Protein AF-A0A1K1Q349-F1 (afdb_monomer)

Sequence (105 aa):
MSNSIKDSAQAFAVNQVLKYVDSNPQEAFPKLLDWADKFDKDNLYLTQRQQIRKVMEQPDSNWMRLINSLWTDIDSEVRKVFFRNFIVNASLLGSRKQVAIISFF

Secondary structure (DSSP, 8-state):
-HHHHHHHHHHHHHHHHHHHTTS-HHHHHHHHHHHHHHH-TT-TTHHHHHHHHHHHT-TTSHHHHHHHHHHHTS-HHHHHHHIIIIIIIIIIIIHHHHHHHHTT-

Solvent-accessible surface area (backbone atoms only — not comparable to full-atom values): 5967 Å² total; per-residue (Å²): 115,71,62,60,56,53,51,50,54,50,52,51,52,52,57,57,54,52,56,35,71,76,42,62,58,87,62,20,52,61,53,52,48,60,47,46,58,71,64,43,77,82,50,85,51,48,69,59,55,52,53,52,53,57,39,66,76,35,69,88,36,72,64,32,48,55,59,47,39,53,67,74,74,40,57,68,69,59,45,44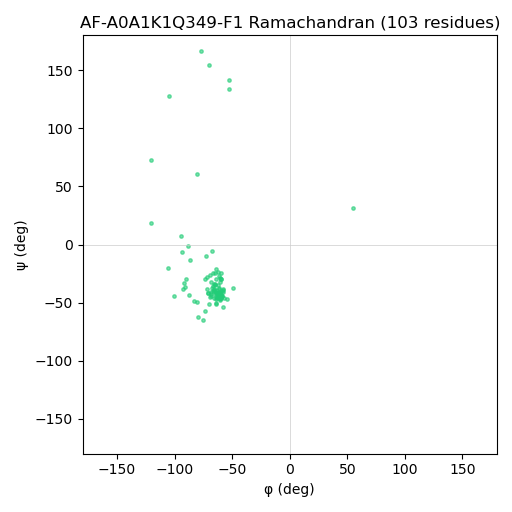,54,48,46,49,49,55,53,44,46,44,48,63,49,39,47,54,53,49,53,56,58,57,74,76,111

pLDDT: mean 85.27, std 9.08, range [45.69, 95.94]

Structure (mmCIF, N/CA/C/O backbone):
data_AF-A0A1K1Q349-F1
#
_entry.id   AF-A0A1K1Q349-F1
#
loop_
_atom_site.group_PDB
_atom_site.id
_atom_site.type_symbol
_atom_site.label_atom_id
_atom_site.label_alt_id
_atom_site.label_comp_id
_atom_site.label_asym_id
_atom_site.label_entity_id
_atom_site.label_seq_id
_atom_site.pdbx_PDB_ins_code
_atom_site.Cartn_x
_atom_site.Cartn_y
_atom_site.Cartn_z
_atom_site.occupancy
_atom_site.B_iso_or_equiv
_atom_site.auth_seq_id
_atom_site.auth_comp_id
_atom_site.auth_asym_id
_atom_site.auth_atom_id
_atom_site.pdbx_PDB_model_num
ATOM 1 N N . MET A 1 1 ? -17.693 5.280 24.082 1.00 45.69 1 MET A N 1
ATOM 2 C CA . MET A 1 1 ? -18.513 5.617 22.893 1.00 45.69 1 MET A CA 1
ATOM 3 C C . MET A 1 1 ? -17.693 6.217 21.744 1.00 45.69 1 MET A C 1
ATOM 5 O O . MET A 1 1 ? -17.912 5.802 20.616 1.00 45.69 1 MET A O 1
ATOM 9 N N . SER A 1 2 ? -16.712 7.099 21.990 1.00 55.56 2 SER A N 1
ATOM 10 C CA . SER A 1 2 ? -15.833 7.669 20.942 1.00 55.56 2 SER A CA 1
ATOM 11 C C . SER A 1 2 ? -15.053 6.627 20.122 1.00 55.56 2 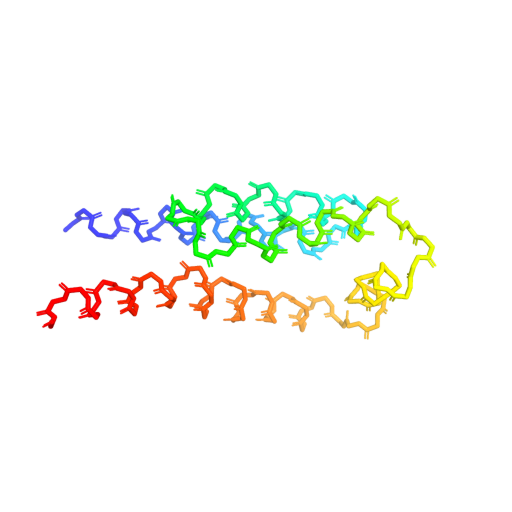SER A C 1
ATOM 13 O O . SER A 1 2 ? -14.949 6.760 18.904 1.00 55.56 2 SER A O 1
ATOM 15 N N . ASN A 1 3 ? -14.557 5.566 20.770 1.00 63.50 3 ASN A N 1
ATOM 16 C CA . ASN A 1 3 ? -13.802 4.505 20.094 1.00 63.50 3 ASN A CA 1
ATOM 17 C C . ASN A 1 3 ? -14.654 3.745 19.070 1.00 63.50 3 ASN A C 1
ATOM 19 O O . ASN A 1 3 ? -14.212 3.571 17.949 1.00 63.50 3 ASN A O 1
ATOM 23 N N . SER A 1 4 ? -15.911 3.419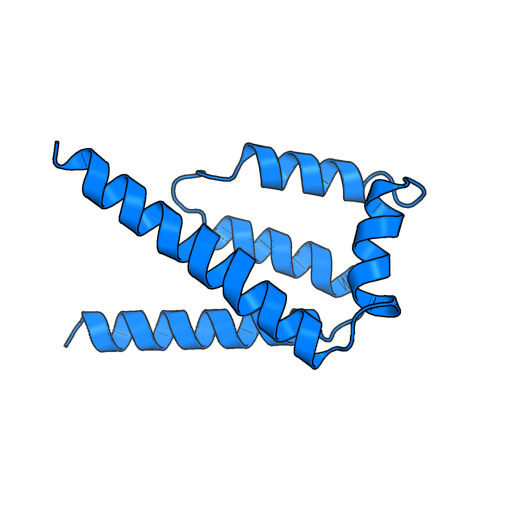 19.388 1.00 72.06 4 SER A N 1
ATOM 24 C CA . SER A 1 4 ? -16.810 2.700 18.470 1.00 72.06 4 SER A CA 1
ATOM 25 C C . SER A 1 4 ? -17.062 3.469 17.164 1.00 72.06 4 SER A C 1
ATOM 27 O O . SER A 1 4 ? -17.016 2.877 16.088 1.00 72.06 4 SER A O 1
ATOM 29 N N . ILE A 1 5 ? -17.250 4.792 17.226 1.00 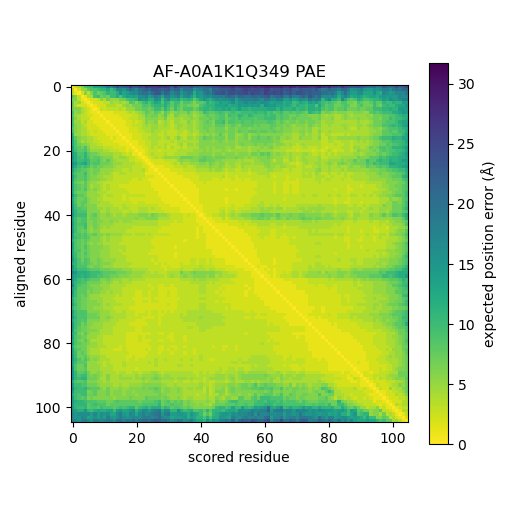69.00 5 ILE A N 1
ATOM 30 C CA . ILE A 1 5 ? -17.433 5.631 16.027 1.00 69.00 5 ILE A CA 1
ATOM 31 C C . ILE A 1 5 ? -16.133 5.709 15.211 1.00 69.00 5 ILE A C 1
ATOM 33 O O . ILE A 1 5 ? -16.165 5.580 13.987 1.00 69.00 5 ILE A O 1
ATOM 37 N N . LYS A 1 6 ? -14.980 5.866 15.877 1.00 69.44 6 LYS A N 1
ATOM 38 C CA . LYS A 1 6 ? -13.658 5.868 15.228 1.00 69.44 6 LYS A CA 1
ATOM 39 C C . LYS A 1 6 ? -13.343 4.519 14.569 1.00 69.44 6 LYS A C 1
ATOM 41 O O . LYS A 1 6 ? -12.880 4.497 13.431 1.00 69.44 6 LYS A O 1
ATOM 46 N N . ASP A 1 7 ? -13.663 3.418 15.239 1.00 74.25 7 ASP A N 1
ATOM 47 C CA . ASP A 1 7 ? -13.491 2.051 14.742 1.00 74.25 7 ASP A CA 1
ATOM 48 C C . ASP A 1 7 ? -14.414 1.780 13.548 1.00 74.25 7 ASP A C 1
ATOM 50 O O . ASP A 1 7 ? -13.980 1.212 12.547 1.00 74.25 7 ASP A O 1
ATOM 54 N N . SER A 1 8 ? -15.656 2.269 13.599 1.00 77.81 8 SER A N 1
ATOM 55 C CA . SER A 1 8 ? -16.619 2.172 12.493 1.00 77.81 8 SER A CA 1
ATOM 56 C C . SER A 1 8 ? -16.148 2.946 11.259 1.00 77.81 8 SER A C 1
ATOM 58 O O . SER A 1 8 ? -16.179 2.423 10.145 1.00 77.81 8 SER A O 1
ATOM 60 N N . ALA A 1 9 ? -15.651 4.173 11.447 1.00 77.00 9 ALA A N 1
ATOM 61 C CA . ALA A 1 9 ? -15.093 4.989 10.369 1.00 77.00 9 ALA A CA 1
ATOM 62 C C . ALA A 1 9 ? -13.837 4.348 9.755 1.00 77.00 9 ALA A C 1
ATOM 64 O O . ALA A 1 9 ? -13.656 4.357 8.536 1.00 77.00 9 ALA A O 1
ATOM 65 N N . GLN A 1 10 ? -12.987 3.742 10.584 1.00 75.12 10 GLN A N 1
ATOM 66 C CA . GLN A 1 10 ? -11.797 3.031 10.130 1.00 75.12 10 GLN A CA 1
ATOM 67 C C . GLN A 1 10 ? -12.158 1.756 9.358 1.00 75.12 10 GLN A C 1
ATOM 69 O O . GLN A 1 10 ? -11.618 1.527 8.278 1.00 75.12 10 GLN A O 1
ATOM 74 N N . ALA A 1 11 ? -13.107 0.960 9.856 1.00 79.38 11 ALA A N 1
ATOM 75 C CA . ALA A 1 11 ? -13.614 -0.225 9.167 1.00 79.38 11 ALA A CA 1
ATOM 76 C C . ALA A 1 11 ? -14.253 0.136 7.817 1.00 79.38 11 ALA A C 1
ATOM 78 O O . ALA A 1 11 ? -14.005 -0.532 6.812 1.00 79.38 11 ALA A O 1
ATOM 79 N N . PHE A 1 12 ? -15.016 1.230 7.766 1.00 82.69 12 PHE A N 1
ATOM 80 C CA . PHE A 1 12 ? -15.571 1.757 6.522 1.00 82.69 12 PHE A CA 1
ATOM 81 C C . PHE A 1 12 ? -14.472 2.152 5.527 1.00 82.69 12 PHE A C 1
ATOM 83 O O . PHE A 1 12 ? -14.527 1.746 4.366 1.00 82.69 12 PHE A O 1
ATOM 90 N N . ALA A 1 13 ? -13.448 2.884 5.976 1.00 79.44 13 ALA A N 1
ATOM 91 C CA . ALA A 1 13 ? -12.327 3.282 5.129 1.00 79.44 13 ALA A CA 1
ATOM 92 C C . ALA A 1 13 ? -11.565 2.068 4.574 1.00 79.44 13 ALA A C 1
ATOM 94 O O . ALA A 1 13 ? -11.290 2.018 3.378 1.00 79.44 13 ALA A O 1
ATOM 95 N N . VAL A 1 14 ? -11.298 1.059 5.406 1.00 80.75 14 VAL A N 1
ATOM 96 C CA . VAL A 1 14 ? -10.677 -0.208 4.982 1.00 80.75 14 VAL A CA 1
ATOM 97 C C . VAL A 1 14 ? -11.528 -0.919 3.931 1.00 80.75 14 VAL A C 1
ATOM 99 O O . VAL A 1 14 ? -11.009 -1.363 2.910 1.00 80.75 14 VAL A O 1
ATOM 102 N N . ASN A 1 15 ? -12.842 -0.998 4.138 1.00 83.25 15 ASN A N 1
ATOM 103 C CA . ASN A 1 15 ? -13.737 -1.636 3.176 1.00 83.25 15 ASN A CA 1
ATOM 104 C C . ASN A 1 15 ? -13.786 -0.888 1.836 1.00 83.25 15 ASN A C 1
ATOM 106 O O . ASN A 1 15 ? -13.897 -1.536 0.800 1.00 83.25 15 ASN A O 1
ATOM 110 N N . GLN A 1 16 ? -13.671 0.444 1.820 1.00 83.12 16 GLN A N 1
ATOM 111 C CA . GLN A 1 16 ? -13.576 1.194 0.560 1.00 83.12 16 GLN A CA 1
ATOM 112 C C . GLN A 1 16 ? -12.273 0.908 -0.187 1.00 83.12 16 GLN A C 1
ATOM 114 O O . GLN A 1 16 ? -12.274 0.791 -1.406 1.00 83.12 16 GLN A O 1
ATOM 119 N N . VAL A 1 17 ? -11.169 0.740 0.534 1.00 80.88 17 VAL A N 1
ATOM 120 C CA . VAL A 1 17 ? -9.846 0.475 -0.055 1.00 80.88 17 VAL A CA 1
ATOM 121 C C . VAL A 1 17 ? -9.792 -0.894 -0.698 1.00 80.88 17 VAL A C 1
ATOM 123 O O . VAL A 1 17 ? -9.273 -1.043 -1.800 1.00 80.88 17 VAL A O 1
ATOM 126 N N . LEU A 1 18 ? -10.395 -1.883 -0.042 1.00 82.62 18 LEU A N 1
ATOM 127 C CA . LEU A 1 18 ? -10.486 -3.236 -0.574 1.00 82.62 18 LEU A CA 1
ATOM 128 C C . LEU A 1 18 ? -11.315 -3.317 -1.862 1.00 82.62 18 LEU A C 1
ATOM 130 O O . LEU A 1 18 ? -11.099 -4.241 -2.634 1.00 82.62 18 LEU A O 1
ATOM 134 N N . LYS A 1 19 ? -12.191 -2.345 -2.158 1.00 84.19 19 LYS A N 1
ATOM 135 C CA . LYS A 1 19 ? -12.863 -2.283 -3.469 1.00 84.19 19 LYS A CA 1
ATOM 136 C C . LYS A 1 19 ? -11.901 -1.938 -4.603 1.00 84.19 19 LYS A C 1
ATOM 138 O O . LYS A 1 19 ? -12.086 -2.414 -5.718 1.00 84.19 19 LYS A O 1
ATOM 143 N N . TYR A 1 20 ? -10.862 -1.144 -4.336 1.00 82.69 20 TYR A N 1
ATOM 144 C CA . TYR A 1 20 ? -9.851 -0.845 -5.353 1.00 82.69 20 TYR A CA 1
ATOM 145 C C . TYR A 1 20 ? -8.998 -2.070 -5.686 1.00 82.69 20 TYR A C 1
ATOM 147 O O . TYR A 1 20 ? -8.530 -2.178 -6.810 1.00 82.69 20 TYR A O 1
ATOM 155 N N . VAL A 1 21 ? -8.849 -3.024 -4.760 1.00 86.00 21 VAL A N 1
ATOM 156 C CA . VAL A 1 21 ? -8.090 -4.271 -4.980 1.00 86.00 21 VAL A CA 1
ATOM 157 C C . VAL A 1 21 ? -8.693 -5.145 -6.094 1.00 86.00 21 VAL A C 1
ATOM 159 O O . VAL A 1 21 ? -7.968 -5.913 -6.726 1.00 86.00 21 VAL A O 1
ATOM 162 N N . ASP A 1 22 ? -9.986 -4.998 -6.384 1.00 84.31 22 ASP A N 1
ATOM 163 C CA . ASP A 1 22 ? -10.657 -5.693 -7.494 1.00 84.31 22 ASP A CA 1
ATOM 164 C C . ASP A 1 22 ? -10.555 -4.964 -8.833 1.00 84.31 22 ASP A C 1
ATOM 166 O O . ASP A 1 22 ? -10.871 -5.531 -9.875 1.00 84.31 22 ASP A O 1
ATOM 170 N N . SER A 1 23 ? -10.138 -3.699 -8.820 1.00 84.25 23 SER A N 1
ATOM 171 C CA . SER A 1 23 ? -10.013 -2.897 -10.037 1.00 84.25 23 SER A CA 1
ATOM 172 C C . SER A 1 23 ? -8.754 -3.284 -10.819 1.00 84.25 23 SER A C 1
ATOM 174 O O . SER A 1 23 ? -7.869 -3.951 -10.285 1.00 8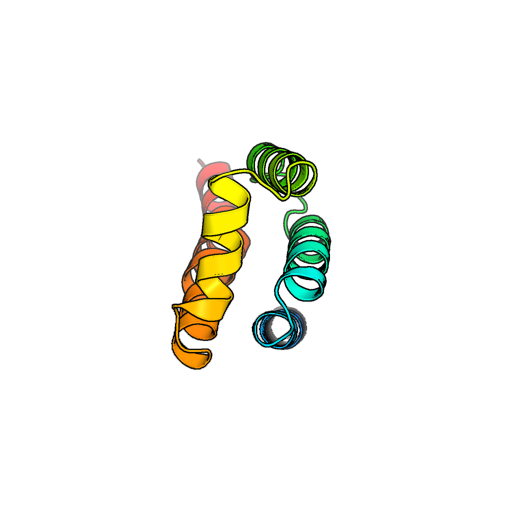4.25 23 SER A O 1
ATOM 176 N N . ASN A 1 24 ? -8.641 -2.837 -12.075 1.00 84.12 24 ASN A N 1
ATOM 177 C CA . ASN A 1 24 ? -7.424 -3.015 -12.877 1.00 84.12 24 ASN A CA 1
ATOM 178 C C . ASN A 1 24 ? -6.190 -2.497 -12.098 1.00 84.12 24 ASN A C 1
ATOM 180 O O . ASN A 1 24 ? -6.267 -1.387 -11.560 1.00 84.12 24 ASN A O 1
ATOM 184 N N . PRO A 1 25 ? -5.063 -3.241 -12.044 1.00 81.56 25 PRO A N 1
ATOM 185 C CA . PRO A 1 25 ? -3.848 -2.840 -11.328 1.00 81.56 25 PRO A CA 1
ATOM 186 C C . PRO A 1 25 ? -3.385 -1.410 -11.638 1.00 81.56 25 PRO A C 1
ATOM 188 O O . PRO A 1 25 ? -2.971 -0.700 -10.721 1.00 81.56 25 PRO A O 1
ATOM 191 N N . GLN A 1 26 ? -3.518 -0.948 -12.888 1.00 82.50 26 GLN A N 1
ATOM 192 C CA . GLN A 1 26 ? -3.117 0.410 -13.281 1.00 82.50 26 GLN A CA 1
ATOM 193 C C . GLN A 1 26 ? -3.926 1.508 -12.579 1.00 82.50 26 GLN A C 1
ATOM 195 O O . GLN A 1 26 ? -3.406 2.591 -12.327 1.00 82.50 26 GLN A O 1
ATOM 200 N N . GLU A 1 27 ? -5.181 1.233 -12.226 1.00 85.12 27 GLU A N 1
ATOM 201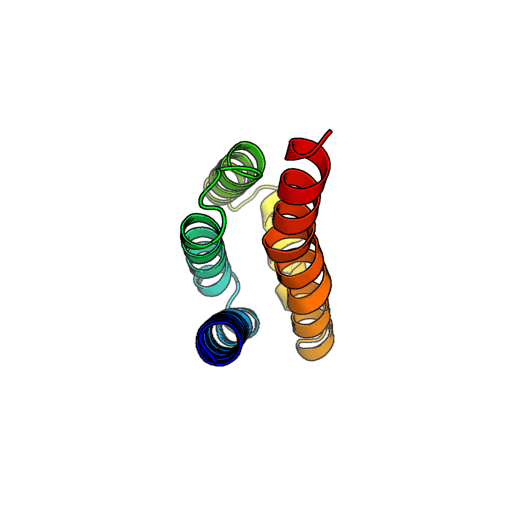 C CA . GLU A 1 27 ? -6.013 2.154 -11.452 1.00 85.12 27 GLU A CA 1
ATOM 202 C C . GLU A 1 27 ? -5.932 1.894 -9.950 1.00 85.12 27 GLU A C 1
ATOM 204 O O . GLU A 1 27 ? -5.969 2.827 -9.145 1.00 85.12 27 GLU A O 1
ATOM 209 N N . ALA A 1 28 ? -5.872 0.619 -9.570 1.00 87.12 28 ALA A N 1
ATOM 210 C CA . 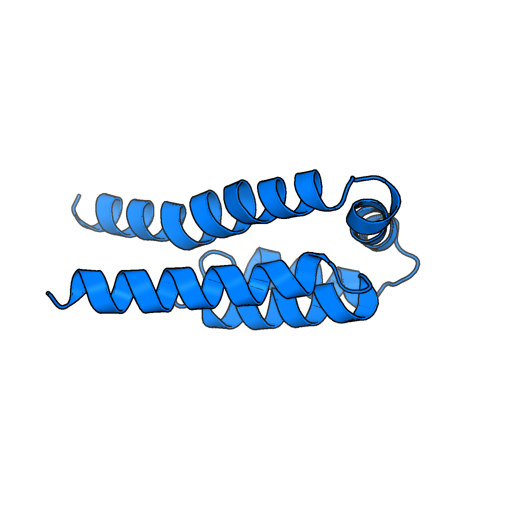ALA A 1 28 ? -5.885 0.184 -8.187 1.00 87.12 28 ALA A CA 1
ATOM 211 C C . ALA A 1 28 ? -4.640 0.681 -7.456 1.00 87.12 28 ALA A C 1
ATOM 213 O O . ALA A 1 28 ? -4.739 1.287 -6.392 1.00 87.12 28 ALA A O 1
ATOM 214 N N . PHE A 1 29 ? -3.465 0.459 -8.039 1.00 86.81 29 PHE A N 1
ATOM 215 C CA . PHE A 1 29 ? -2.196 0.664 -7.357 1.00 86.81 29 PHE A CA 1
ATOM 216 C C . PHE A 1 29 ? -1.915 2.135 -6.994 1.00 86.81 29 PHE A C 1
ATOM 218 O O . PHE A 1 29 ? -1.606 2.388 -5.825 1.00 86.81 29 PHE A O 1
ATOM 225 N N . PRO A 1 30 ? -2.121 3.129 -7.892 1.00 88.88 30 PRO A N 1
ATOM 226 C CA . PRO A 1 30 ? -2.033 4.541 -7.514 1.00 88.88 30 PRO A CA 1
ATOM 227 C C . PRO A 1 30 ? -2.985 4.909 -6.366 1.00 88.88 30 PRO A C 1
ATOM 229 O O . PRO A 1 30 ? -2.566 5.521 -5.385 1.00 88.88 30 PRO A O 1
ATOM 232 N N . LYS A 1 31 ? -4.252 4.472 -6.432 1.00 89.38 31 LYS A N 1
ATOM 233 C CA . LYS A 1 31 ? -5.267 4.778 -5.406 1.00 89.38 31 LYS A CA 1
ATOM 234 C C . LYS A 1 31 ? -4.933 4.143 -4.054 1.00 89.38 31 LYS A C 1
ATOM 236 O O . LYS A 1 31 ? -5.161 4.758 -3.012 1.00 89.38 31 LYS A O 1
ATOM 241 N N . LEU A 1 32 ? -4.394 2.923 -4.061 1.00 88.94 32 LEU A N 1
ATOM 242 C CA . LEU A 1 32 ? -3.951 2.220 -2.856 1.00 88.94 32 LEU A CA 1
ATOM 243 C C . LEU A 1 32 ? -2.765 2.935 -2.192 1.00 88.94 32 LEU A C 1
ATOM 245 O O . LEU A 1 32 ? -2.748 3.053 -0.967 1.00 88.94 32 LEU A O 1
ATOM 249 N N . LEU A 1 33 ? -1.816 3.463 -2.973 1.00 90.44 33 LEU A N 1
ATOM 250 C CA . LEU A 1 33 ? -0.696 4.253 -2.446 1.00 90.44 33 LEU A CA 1
ATOM 251 C C . LEU A 1 33 ? -1.140 5.606 -1.894 1.00 90.44 33 LEU A C 1
ATOM 253 O O . LEU A 1 33 ? -0.772 5.948 -0.775 1.00 90.44 33 LEU A O 1
ATOM 257 N N . ASP A 1 34 ? -1.992 6.336 -2.613 1.00 90.38 34 ASP A N 1
ATOM 258 C CA . ASP A 1 34 ? -2.549 7.606 -2.126 1.00 90.38 34 ASP A CA 1
ATOM 259 C C . ASP A 1 34 ? -3.358 7.412 -0.839 1.00 90.38 34 ASP A C 1
ATOM 261 O O . ASP A 1 34 ? -3.417 8.280 0.036 1.00 90.38 34 ASP A O 1
ATOM 265 N N . TRP A 1 35 ? -4.008 6.257 -0.702 1.00 89.38 35 TRP A N 1
ATOM 266 C CA . TRP A 1 35 ? -4.670 5.896 0.537 1.00 89.38 35 TRP A CA 1
ATOM 267 C C . TRP A 1 35 ? -3.679 5.569 1.659 1.00 89.38 35 TRP A C 1
ATOM 269 O O . TRP A 1 35 ? -3.881 6.019 2.791 1.00 89.38 35 TRP A O 1
ATOM 279 N N . ALA A 1 36 ? -2.605 4.836 1.359 1.00 87.69 36 ALA A N 1
ATOM 280 C CA . ALA A 1 36 ? -1.548 4.554 2.322 1.00 87.69 36 ALA A CA 1
ATOM 281 C C . ALA A 1 36 ? -0.929 5.855 2.862 1.00 87.69 36 ALA A C 1
ATOM 283 O O . ALA A 1 36 ? -0.714 5.957 4.068 1.00 87.69 36 ALA A O 1
ATOM 284 N N . ASP A 1 37 ? -0.760 6.880 2.018 1.00 88.62 37 ASP A N 1
ATOM 285 C CA . ASP A 1 37 ? -0.302 8.215 2.431 1.00 88.62 37 ASP A CA 1
ATOM 286 C C . ASP A 1 37 ? -1.218 8.855 3.484 1.00 88.62 37 ASP A C 1
ATOM 288 O O . ASP A 1 37 ? -0.750 9.450 4.453 1.00 88.62 37 ASP A O 1
ATOM 292 N N . LYS A 1 38 ? -2.539 8.711 3.333 1.00 85.75 38 LYS A N 1
ATOM 293 C CA . LYS A 1 38 ? -3.523 9.272 4.276 1.00 85.75 38 LYS A CA 1
ATOM 294 C C . LYS A 1 38 ? -3.555 8.524 5.610 1.00 85.75 38 LYS A C 1
ATOM 296 O O . LYS A 1 38 ? -3.950 9.097 6.630 1.00 85.75 38 LYS A O 1
ATOM 301 N N . PHE A 1 39 ? -3.207 7.239 5.599 1.00 81.81 39 PHE A N 1
ATOM 302 C CA . PHE A 1 39 ? -3.278 6.366 6.770 1.00 81.81 39 PHE A CA 1
ATOM 303 C C . PHE A 1 39 ? -1.989 6.341 7.589 1.00 81.81 39 PHE A C 1
ATOM 305 O O . PHE A 1 39 ? -2.064 6.300 8.822 1.00 81.81 39 PHE A O 1
ATOM 312 N N . ASP A 1 40 ? -0.838 6.402 6.927 1.00 84.94 40 ASP A N 1
ATOM 313 C CA . ASP A 1 40 ? 0.496 6.442 7.524 1.00 84.94 40 ASP A CA 1
ATOM 314 C C . ASP A 1 40 ? 0.859 7.860 8.004 1.00 84.94 40 ASP A C 1
ATOM 316 O O . ASP A 1 40 ? 1.801 8.487 7.526 1.00 84.94 40 ASP A O 1
ATOM 320 N N . LYS A 1 41 ? 0.066 8.391 8.944 1.00 81.88 41 LYS A N 1
ATOM 321 C CA . LYS A 1 41 ? 0.196 9.777 9.435 1.00 81.88 41 LYS A CA 1
ATOM 322 C C . LYS A 1 41 ? 1.550 10.081 10.078 1.00 81.88 41 LYS A C 1
ATOM 324 O O . LYS A 1 41 ? 1.993 11.223 10.027 1.00 81.88 41 LYS A O 1
ATOM 329 N N . ASP A 1 42 ? 2.186 9.063 10.646 1.00 86.25 42 ASP A N 1
ATOM 330 C CA . ASP A 1 42 ? 3.479 9.173 11.322 1.00 86.25 42 ASP A CA 1
ATOM 331 C C . ASP A 1 42 ? 4.648 8.832 10.379 1.00 86.25 42 ASP A C 1
ATOM 333 O O . ASP A 1 42 ? 5.793 8.750 10.815 1.00 86.25 42 ASP A O 1
ATOM 337 N N . ASN A 1 43 ? 4.371 8.643 9.079 1.00 89.81 43 ASN A N 1
ATOM 338 C CA . ASN A 1 43 ? 5.358 8.329 8.044 1.00 89.81 43 ASN A CA 1
ATOM 339 C C . ASN A 1 43 ? 6.224 7.090 8.349 1.00 89.81 43 ASN A C 1
ATOM 341 O O . ASN A 1 43 ? 7.361 6.998 7.883 1.00 89.81 43 ASN A O 1
ATOM 345 N N . LEU A 1 44 ? 5.678 6.103 9.067 1.00 89.38 44 LEU A N 1
ATOM 346 C CA . LEU A 1 44 ? 6.362 4.851 9.412 1.00 89.38 44 LEU A CA 1
ATOM 347 C C . LEU A 1 44 ? 6.789 4.060 8.168 1.00 89.38 44 LEU A C 1
ATOM 349 O O . LEU A 1 44 ? 7.737 3.280 8.230 1.00 89.38 44 LEU A O 1
ATOM 353 N N . TYR A 1 45 ? 6.102 4.270 7.043 1.00 90.44 45 TYR A N 1
ATOM 354 C CA . TYR A 1 45 ? 6.340 3.584 5.775 1.00 90.44 45 TYR A CA 1
ATOM 355 C C . TYR A 1 45 ? 6.693 4.529 4.624 1.00 90.44 45 TYR A C 1
ATOM 357 O O . TYR A 1 45 ? 6.573 4.149 3.456 1.00 90.44 45 TYR A O 1
ATOM 365 N N . LEU A 1 46 ? 7.113 5.766 4.910 1.00 93.31 46 LEU A N 1
ATOM 366 C CA . LEU A 1 46 ? 7.402 6.766 3.878 1.00 93.31 46 LEU A CA 1
ATOM 367 C C . LEU A 1 46 ? 8.413 6.259 2.842 1.00 93.31 46 LEU A C 1
ATOM 369 O O . LEU A 1 46 ? 8.163 6.360 1.640 1.00 93.31 46 LEU A O 1
ATOM 373 N N . THR A 1 47 ? 9.519 5.663 3.293 1.00 94.50 47 THR A N 1
ATOM 374 C CA . THR A 1 47 ? 10.560 5.132 2.403 1.00 94.50 47 THR A CA 1
ATOM 375 C C . THR A 1 47 ? 10.004 4.044 1.489 1.00 94.50 47 THR A C 1
ATOM 377 O O . THR A 1 47 ? 10.234 4.076 0.283 1.00 94.50 47 THR A O 1
ATOM 380 N N . GLN A 1 48 ? 9.232 3.099 2.030 1.00 92.50 48 GLN A N 1
ATOM 381 C CA . GLN A 1 48 ? 8.622 2.018 1.258 1.00 92.50 48 GLN A CA 1
ATOM 382 C C . GLN A 1 48 ? 7.638 2.581 0.229 1.00 92.50 48 GLN A C 1
ATOM 384 O O . GLN A 1 48 ? 7.718 2.223 -0.943 1.00 92.50 48 GLN A O 1
ATOM 389 N N . ARG A 1 49 ? 6.769 3.521 0.627 1.00 93.56 49 ARG A N 1
ATOM 390 C CA . ARG A 1 49 ? 5.819 4.184 -0.284 1.00 93.56 49 ARG A CA 1
ATOM 391 C C . ARG A 1 49 ? 6.537 4.914 -1.421 1.00 93.56 49 ARG A C 1
ATOM 393 O O . ARG A 1 49 ? 6.143 4.775 -2.575 1.00 93.56 49 ARG A O 1
ATOM 400 N N . GLN A 1 50 ? 7.622 5.632 -1.130 1.00 95.00 50 GLN A N 1
ATOM 401 C CA . GLN A 1 50 ? 8.426 6.315 -2.149 1.00 95.00 50 GLN A CA 1
ATOM 402 C C . GLN A 1 50 ? 9.105 5.343 -3.119 1.00 95.00 50 GLN A C 1
ATOM 404 O O . GLN A 1 50 ? 9.107 5.589 -4.322 1.00 95.00 50 GLN A O 1
ATOM 409 N N . GLN A 1 51 ? 9.663 4.234 -2.626 1.00 94.12 51 GLN A N 1
ATOM 410 C CA . GLN A 1 51 ? 10.273 3.222 -3.495 1.00 94.12 51 GLN A CA 1
ATOM 411 C C . GLN A 1 51 ? 9.234 2.558 -4.400 1.00 94.12 51 GLN A C 1
ATOM 413 O O . GLN A 1 51 ? 9.489 2.375 -5.587 1.00 94.12 51 GLN A O 1
ATOM 418 N N . ILE A 1 52 ? 8.040 2.271 -3.875 1.00 92.62 52 ILE A N 1
ATOM 419 C CA . ILE A 1 52 ? 6.947 1.735 -4.688 1.00 92.62 52 ILE A CA 1
ATOM 420 C C . ILE A 1 52 ? 6.547 2.736 -5.787 1.00 92.62 52 ILE A C 1
ATOM 422 O O . ILE A 1 52 ? 6.374 2.332 -6.934 1.00 92.62 52 ILE A O 1
ATOM 426 N N . ARG A 1 53 ? 6.467 4.042 -5.490 1.00 93.75 53 ARG A N 1
ATOM 427 C CA . ARG A 1 53 ? 6.188 5.068 -6.515 1.00 93.75 53 ARG A CA 1
ATOM 428 C C . ARG A 1 53 ? 7.261 5.108 -7.610 1.00 93.75 53 ARG A C 1
ATOM 430 O O . ARG A 1 53 ? 6.908 5.149 -8.781 1.00 93.75 53 ARG A O 1
ATOM 437 N N . LYS A 1 54 ? 8.545 4.985 -7.259 1.00 94.06 54 LYS A N 1
ATOM 438 C CA . LYS A 1 54 ? 9.634 4.881 -8.251 1.00 94.06 54 LYS A CA 1
ATOM 439 C C . LYS A 1 54 ? 9.505 3.650 -9.147 1.00 94.06 54 LYS A C 1
ATOM 441 O O . LYS A 1 54 ? 9.792 3.723 -10.334 1.00 94.06 54 LYS A O 1
ATOM 446 N N . VAL A 1 55 ? 9.059 2.518 -8.599 1.00 92.94 55 VAL A N 1
ATOM 447 C CA . VAL A 1 55 ? 8.790 1.314 -9.403 1.00 92.94 55 VAL A CA 1
ATOM 448 C C . VAL A 1 55 ? 7.691 1.577 -10.435 1.00 92.94 55 VAL A C 1
ATOM 450 O O . VAL A 1 55 ? 7.802 1.115 -11.567 1.00 92.94 55 VAL A O 1
ATOM 453 N N . MET A 1 56 ? 6.659 2.346 -10.081 1.00 91.19 56 MET A N 1
ATOM 454 C CA . MET A 1 56 ? 5.570 2.680 -11.007 1.00 91.19 56 MET A CA 1
ATOM 455 C C . MET A 1 56 ? 6.008 3.574 -12.172 1.00 91.19 56 MET A C 1
ATOM 457 O O . MET A 1 56 ? 5.378 3.544 -13.224 1.00 91.19 56 MET A O 1
ATOM 461 N N . GLU A 1 57 ? 7.087 4.342 -12.013 1.00 93.25 57 GLU A N 1
ATOM 462 C CA . GLU A 1 57 ? 7.696 5.126 -13.098 1.00 93.25 57 GLU A CA 1
ATOM 463 C C . GLU A 1 57 ? 8.440 4.235 -14.113 1.00 93.25 57 GLU A C 1
ATOM 465 O O . GLU A 1 57 ? 8.834 4.700 -15.180 1.00 93.25 57 GLU A O 1
ATOM 470 N N . GLN A 1 58 ? 8.623 2.946 -13.800 1.00 94.44 58 GLN A N 1
ATOM 471 C CA . GLN A 1 58 ? 9.337 1.964 -14.615 1.00 94.44 58 GLN A CA 1
ATOM 472 C C . GLN A 1 58 ? 8.410 0.792 -14.982 1.00 94.44 58 GLN A C 1
ATOM 474 O O . GLN A 1 58 ? 8.570 -0.316 -14.447 1.00 94.44 58 GLN A O 1
ATOM 479 N N . PRO A 1 59 ? 7.439 1.000 -15.893 1.00 88.94 59 PRO A N 1
ATOM 480 C CA . PRO A 1 59 ? 6.383 0.026 -16.173 1.00 88.94 59 PRO A CA 1
ATOM 481 C C . PRO A 1 59 ? 6.902 -1.315 -16.713 1.00 88.94 59 PRO A C 1
ATOM 483 O O . PRO A 1 59 ? 6.291 -2.353 -16.466 1.00 88.94 59 PRO A O 1
ATOM 486 N N . ASP A 1 60 ? 8.060 -1.307 -17.375 1.00 92.75 60 ASP A N 1
ATOM 487 C CA . ASP A 1 60 ? 8.675 -2.500 -17.970 1.00 92.75 60 ASP A CA 1
ATOM 488 C C . ASP A 1 60 ? 9.592 -3.268 -16.997 1.00 92.75 60 ASP A C 1
ATOM 490 O O . ASP A 1 60 ? 10.166 -4.308 -17.340 1.00 92.75 60 ASP A O 1
ATOM 494 N N . SER A 1 61 ? 9.747 -2.776 -15.763 1.00 94.50 61 SER A N 1
ATOM 495 C CA . SER A 1 61 ? 10.611 -3.394 -14.758 1.00 94.50 61 SER A CA 1
ATOM 496 C C . SER A 1 61 ? 10.060 -4.732 -14.249 1.00 94.50 61 SER A C 1
ATOM 498 O O . SER A 1 61 ? 8.852 -4.977 -14.202 1.00 94.50 61 SER A O 1
ATOM 500 N N . ASN A 1 62 ? 10.956 -5.602 -13.770 1.00 95.94 62 ASN A N 1
ATOM 501 C CA . ASN A 1 62 ? 10.556 -6.852 -13.112 1.00 95.94 62 ASN A CA 1
ATOM 502 C C . ASN A 1 62 ? 9.684 -6.601 -11.867 1.00 95.94 62 ASN A C 1
ATOM 504 O O . ASN A 1 62 ? 8.822 -7.415 -11.548 1.00 95.94 62 ASN A O 1
ATOM 508 N N . TRP A 1 63 ? 9.877 -5.468 -11.186 1.00 94.44 63 TRP A N 1
ATOM 509 C CA . TRP A 1 63 ? 9.077 -5.088 -10.024 1.00 94.44 63 TRP A CA 1
ATOM 510 C C . TRP A 1 63 ? 7.652 -4.698 -10.406 1.00 94.44 63 TRP A C 1
ATOM 512 O O . TRP A 1 63 ? 6.711 -5.137 -9.747 1.00 94.44 63 TRP A O 1
ATOM 522 N N . MET A 1 64 ? 7.469 -3.949 -11.496 1.00 92.69 64 MET A N 1
ATOM 523 C CA . MET A 1 64 ? 6.124 -3.668 -11.995 1.00 92.69 64 MET A CA 1
ATOM 524 C C . MET A 1 64 ? 5.449 -4.942 -12.516 1.00 92.69 64 MET A C 1
ATOM 526 O O . MET A 1 64 ? 4.257 -5.146 -12.287 1.00 92.69 64 MET A O 1
ATOM 530 N N . ARG A 1 65 ? 6.210 -5.860 -13.131 1.00 93.81 65 ARG A N 1
ATOM 531 C CA . ARG A 1 65 ? 5.697 -7.186 -13.510 1.00 93.81 65 ARG A CA 1
ATOM 532 C C . ARG A 1 65 ? 5.185 -7.969 -12.301 1.00 93.81 65 ARG A C 1
ATOM 534 O O . ARG A 1 65 ? 4.093 -8.517 -12.379 1.00 93.81 65 ARG A O 1
ATOM 541 N N . LEU A 1 66 ? 5.924 -7.973 -11.189 1.00 93.25 66 LEU A N 1
ATOM 542 C CA . LEU A 1 66 ? 5.487 -8.591 -9.932 1.00 93.25 66 LEU A CA 1
ATOM 543 C C . LEU A 1 66 ? 4.223 -7.923 -9.369 1.00 93.25 66 LEU A C 1
ATOM 545 O O . LEU A 1 66 ? 3.312 -8.609 -8.923 1.00 93.25 66 LEU A O 1
ATOM 549 N N . ILE A 1 67 ? 4.138 -6.591 -9.398 1.00 90.81 67 ILE A N 1
ATOM 550 C CA . ILE A 1 67 ? 2.931 -5.878 -8.953 1.00 90.81 67 ILE A CA 1
ATOM 551 C C . ILE A 1 67 ? 1.725 -6.296 -9.796 1.00 90.81 67 ILE A C 1
ATOM 553 O O . ILE A 1 67 ? 0.687 -6.643 -9.240 1.00 90.81 67 ILE A O 1
ATOM 557 N N . ASN A 1 68 ? 1.868 -6.316 -11.122 1.00 91.25 68 ASN A N 1
ATOM 558 C CA . ASN A 1 68 ? 0.807 -6.747 -12.030 1.00 91.25 68 ASN A CA 1
ATOM 559 C C . ASN A 1 68 ? 0.424 -8.217 -11.815 1.00 91.25 68 ASN A C 1
ATOM 561 O O . ASN A 1 68 ? -0.759 -8.547 -11.890 1.00 91.25 68 ASN A O 1
ATOM 565 N N . SER A 1 69 ? 1.390 -9.080 -11.481 1.00 93.38 69 SER A N 1
ATOM 566 C CA . SER A 1 69 ? 1.138 -10.505 -11.250 1.00 93.38 69 SER A CA 1
ATOM 567 C C . SER A 1 69 ? 0.239 -10.760 -10.037 1.00 93.38 69 SER A C 1
ATOM 569 O O . SER A 1 69 ? -0.498 -11.741 -10.012 1.00 93.38 69 SER A O 1
ATOM 571 N N . LEU A 1 70 ? 0.184 -9.835 -9.068 1.00 91.94 70 LEU A N 1
ATOM 572 C CA . LEU A 1 70 ? -0.802 -9.905 -7.983 1.00 91.94 70 LEU A CA 1
ATOM 573 C C . LEU A 1 70 ? -2.243 -9.873 -8.515 1.00 91.94 70 LEU A C 1
ATOM 575 O O . LEU A 1 70 ? -3.138 -10.430 -7.883 1.00 91.94 70 LEU A O 1
ATOM 579 N N . TRP A 1 71 ? -2.482 -9.223 -9.657 1.00 91.56 71 TRP A N 1
ATOM 580 C CA . TRP A 1 71 ? -3.805 -9.128 -10.276 1.00 91.56 71 TRP A CA 1
ATOM 581 C C . TRP A 1 71 ? -4.118 -10.254 -11.256 1.00 91.56 71 TRP A C 1
ATOM 583 O O . TRP A 1 71 ? -5.289 -10.606 -11.382 1.00 91.56 71 TRP A O 1
ATOM 593 N N . THR A 1 72 ? -3.112 -10.817 -11.925 1.00 92.44 72 THR A N 1
ATOM 594 C CA . THR A 1 72 ? -3.310 -11.881 -12.923 1.00 92.44 72 THR A CA 1
ATOM 595 C C . THR A 1 72 ? -3.222 -13.284 -12.337 1.00 92.44 72 THR A C 1
ATOM 597 O O . THR A 1 72 ? -3.938 -14.169 -12.797 1.00 92.44 72 THR A O 1
ATOM 600 N N . ASP A 1 73 ? -2.382 -13.487 -11.320 1.00 95.06 73 ASP A N 1
ATOM 601 C CA . ASP A 1 73 ? -2.004 -14.830 -10.861 1.00 95.06 73 ASP A CA 1
ATOM 602 C C . ASP A 1 73 ? -2.682 -15.206 -9.536 1.00 95.06 73 ASP A C 1
ATOM 604 O O . ASP A 1 73 ? -2.772 -16.383 -9.187 1.00 95.06 73 ASP A O 1
ATOM 608 N N . ILE A 1 74 ? -3.156 -14.210 -8.779 1.00 93.81 74 ILE A N 1
ATOM 609 C CA . ILE A 1 74 ? -3.814 -14.408 -7.485 1.00 93.81 74 ILE A CA 1
ATOM 610 C C . ILE A 1 74 ? -5.321 -14.215 -7.650 1.00 93.81 74 ILE A C 1
ATOM 612 O O . ILE A 1 74 ? -5.779 -13.173 -8.128 1.00 93.81 74 ILE A O 1
ATOM 616 N N . ASP A 1 75 ? -6.087 -15.203 -7.184 1.00 93.44 75 ASP A N 1
ATOM 617 C CA . ASP A 1 75 ? -7.543 -15.114 -7.079 1.00 93.44 75 ASP A CA 1
ATOM 618 C C . ASP A 1 75 ? -7.975 -13.850 -6.310 1.00 93.44 75 ASP A C 1
ATOM 620 O O . ASP A 1 75 ? -7.341 -13.447 -5.327 1.00 93.44 75 ASP A O 1
ATOM 624 N N . SER A 1 76 ? -9.057 -13.207 -6.755 1.00 90.88 76 SER A N 1
ATOM 625 C CA . SER A 1 76 ? -9.489 -11.918 -6.207 1.00 90.88 76 SER A CA 1
ATOM 626 C C . SER A 1 76 ? -9.783 -11.973 -4.710 1.00 90.88 76 SER A C 1
ATOM 628 O O . SER A 1 76 ? -9.408 -11.053 -3.980 1.00 90.88 76 SER A O 1
ATOM 630 N N . GLU A 1 77 ? -10.401 -13.048 -4.219 1.00 91.00 77 GLU A N 1
ATOM 631 C CA . GLU A 1 77 ? -10.726 -13.167 -2.796 1.00 91.00 77 GLU A CA 1
ATOM 632 C C . GLU A 1 77 ? -9.465 -13.402 -1.963 1.00 91.00 77 GLU A C 1
ATOM 634 O O . GLU A 1 77 ? -9.290 -12.789 -0.905 1.00 91.00 77 GLU A O 1
ATOM 639 N N . VAL A 1 78 ? -8.516 -14.187 -2.478 1.00 94.31 78 VAL A N 1
ATOM 640 C CA . VAL A 1 78 ? -7.203 -14.366 -1.839 1.00 94.31 78 VAL A CA 1
ATOM 641 C C . VAL A 1 78 ? -6.447 -13.037 -1.778 1.00 94.31 78 VAL A C 1
ATOM 643 O O . VAL A 1 78 ? -5.926 -12.669 -0.719 1.00 94.31 78 VAL A O 1
ATOM 646 N N . ARG A 1 79 ? -6.437 -12.263 -2.871 1.00 92.25 79 ARG A N 1
ATOM 647 C CA . ARG A 1 79 ? -5.802 -10.938 -2.921 1.00 92.25 79 ARG A CA 1
ATOM 648 C C . ARG A 1 79 ? -6.426 -9.980 -1.899 1.00 92.25 79 ARG A C 1
ATOM 650 O O . ARG A 1 79 ? -5.693 -9.303 -1.176 1.00 92.25 79 ARG A O 1
ATOM 657 N N . LYS A 1 80 ? -7.755 -9.948 -1.756 1.00 90.25 80 LYS A N 1
ATOM 658 C CA . LYS A 1 80 ? -8.434 -9.136 -0.721 1.00 90.25 80 LYS A CA 1
ATOM 659 C C . LYS A 1 80 ? -8.014 -9.521 0.688 1.00 90.25 80 LYS A C 1
ATOM 661 O O . LYS A 1 80 ? -7.737 -8.639 1.504 1.00 90.25 80 LYS A O 1
ATOM 666 N N . VAL A 1 81 ? -7.980 -10.820 0.984 1.00 92.62 81 VAL A N 1
ATOM 667 C CA . VAL A 1 81 ? -7.573 -11.326 2.301 1.00 92.62 81 VAL A CA 1
ATOM 668 C C . VAL A 1 81 ? -6.119 -10.950 2.586 1.00 92.62 81 VAL A C 1
ATOM 670 O O . VAL A 1 81 ? -5.820 -10.475 3.684 1.00 92.62 81 VAL A O 1
ATOM 673 N N . PHE A 1 82 ? -5.235 -11.063 1.592 1.00 92.25 82 PHE A N 1
ATOM 674 C CA . PHE A 1 82 ? -3.845 -10.624 1.697 1.00 92.25 82 PHE A C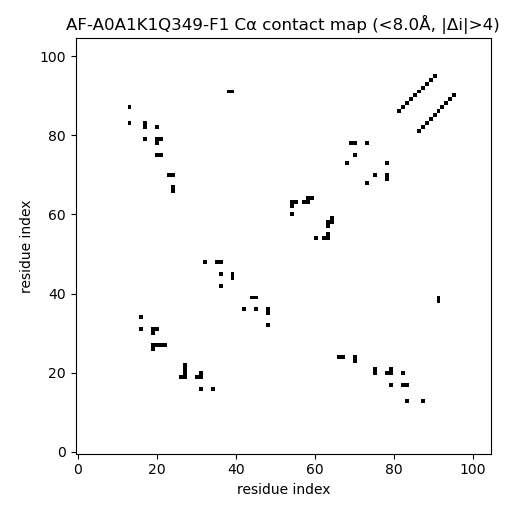A 1
ATOM 675 C C . PHE A 1 82 ? -3.741 -9.130 2.042 1.00 92.25 82 PHE A C 1
ATOM 677 O O . PHE A 1 82 ? -3.128 -8.774 3.051 1.00 92.25 82 PHE A O 1
ATOM 684 N N . PHE A 1 83 ? -4.393 -8.249 1.275 1.00 90.38 83 PHE A N 1
ATOM 685 C CA . PHE A 1 83 ? -4.366 -6.803 1.537 1.00 90.38 83 PHE A CA 1
ATOM 686 C C . PHE A 1 83 ? -4.944 -6.450 2.913 1.00 90.38 83 PHE A C 1
ATOM 688 O O . PHE A 1 83 ? -4.367 -5.641 3.644 1.00 90.38 83 PHE A O 1
ATOM 695 N N . ARG A 1 84 ? -6.054 -7.084 3.305 1.00 88.62 84 ARG A N 1
ATOM 696 C CA . ARG A 1 84 ? -6.671 -6.882 4.622 1.00 88.62 84 ARG A CA 1
ATOM 697 C C . ARG A 1 84 ? -5.722 -7.274 5.755 1.00 88.62 84 ARG A C 1
ATOM 699 O O . ARG A 1 84 ? -5.594 -6.532 6.725 1.00 88.62 84 ARG A O 1
ATOM 706 N N . ASN A 1 85 ? -5.053 -8.416 5.650 1.00 91.12 85 ASN A N 1
ATOM 707 C CA . ASN A 1 85 ? -4.231 -8.923 6.745 1.00 91.12 85 ASN A CA 1
ATOM 708 C C . ASN A 1 85 ? -2.858 -8.254 6.812 1.00 91.12 85 ASN A C 1
ATOM 710 O O . ASN A 1 85 ? -2.464 -7.780 7.877 1.00 91.12 85 ASN A O 1
ATOM 714 N N . PHE A 1 86 ? -2.143 -8.173 5.695 1.00 90.06 86 PHE A N 1
ATOM 715 C CA . PHE A 1 86 ? -0.752 -7.728 5.707 1.00 90.06 86 PHE A CA 1
ATOM 716 C C . PHE A 1 86 ? -0.622 -6.210 5.599 1.00 90.06 86 PHE A C 1
ATOM 718 O O . PHE A 1 86 ? 0.124 -5.611 6.367 1.00 90.06 86 PHE A O 1
ATOM 725 N N . ILE A 1 87 ? -1.389 -5.562 4.720 1.00 87.19 87 ILE A N 1
ATOM 726 C CA . ILE A 1 87 ? -1.268 -4.111 4.517 1.00 87.19 87 ILE A CA 1
ATOM 727 C C . ILE A 1 87 ? -2.073 -3.349 5.571 1.00 87.19 87 ILE A C 1
ATOM 729 O O . ILE A 1 87 ? -1.565 -2.439 6.224 1.00 87.19 87 ILE A O 1
ATOM 733 N N . VAL A 1 88 ? -3.335 -3.726 5.781 1.00 84.06 88 VAL A N 1
ATOM 734 C CA . VAL A 1 88 ? -4.205 -3.002 6.715 1.00 84.06 88 VAL A CA 1
ATOM 735 C C . VAL A 1 88 ? -3.930 -3.398 8.164 1.00 84.06 88 VAL A C 1
ATOM 737 O O . VAL A 1 88 ? -3.542 -2.549 8.968 1.00 84.06 88 VAL A O 1
ATOM 740 N N . ASN A 1 89 ? -4.149 -4.667 8.520 1.00 85.56 89 ASN A N 1
ATOM 741 C CA . ASN A 1 89 ? -4.114 -5.090 9.920 1.00 85.56 89 ASN A CA 1
ATOM 742 C C . ASN A 1 89 ? -2.695 -5.069 10.497 1.00 85.56 89 ASN A C 1
ATOM 744 O O . ASN A 1 89 ? -2.491 -4.475 11.555 1.00 85.56 89 ASN A O 1
ATOM 748 N N . ALA A 1 90 ? -1.724 -5.687 9.820 1.00 84.94 90 ALA A N 1
ATOM 749 C CA . ALA A 1 90 ? -0.356 -5.771 10.325 1.00 84.94 90 ALA A CA 1
ATOM 750 C C . ALA A 1 90 ? 0.381 -4.428 10.215 1.00 84.94 90 ALA A C 1
ATOM 752 O O . ALA A 1 90 ? 0.813 -3.893 11.235 1.00 84.94 90 ALA A O 1
ATOM 753 N N . SER A 1 91 ? 0.479 -3.850 9.014 1.00 82.31 91 SER A N 1
ATOM 754 C CA . SER A 1 91 ? 1.259 -2.623 8.823 1.00 82.31 91 SER A CA 1
ATOM 755 C C . SER A 1 91 ? 0.554 -1.378 9.365 1.00 82.31 91 SER A C 1
ATOM 757 O O . SER A 1 91 ? 1.013 -0.756 10.321 1.00 82.31 91 SER A O 1
ATOM 759 N N . LEU A 1 92 ? -0.591 -0.994 8.799 1.00 76.38 92 LEU A N 1
ATOM 760 C CA . LEU A 1 92 ? -1.173 0.320 9.100 1.00 76.38 92 LEU A CA 1
ATOM 761 C C . LEU A 1 92 ? -1.802 0.425 10.492 1.00 76.38 92 LEU A C 1
ATOM 763 O O . LEU A 1 92 ? -1.859 1.524 11.054 1.00 76.38 92 LEU A O 1
ATOM 767 N N . LEU A 1 93 ? -2.321 -0.672 11.042 1.00 79.50 93 LEU A N 1
ATOM 768 C CA . LEU A 1 93 ? -2.925 -0.690 12.379 1.00 79.50 93 LEU A CA 1
ATOM 769 C C . LEU A 1 93 ? -1.981 -1.266 13.433 1.00 79.50 93 LEU A C 1
ATOM 771 O O . LEU A 1 93 ? -1.862 -0.692 14.516 1.00 79.50 93 LEU A O 1
ATOM 775 N N . GLY A 1 94 ? -1.315 -2.377 13.123 1.00 82.88 94 GLY A N 1
ATOM 776 C CA . GLY A 1 94 ? -0.406 -3.062 14.037 1.00 82.88 94 GLY A CA 1
ATOM 777 C C . GLY A 1 94 ? 0.810 -2.215 14.394 1.00 82.88 94 GLY A C 1
ATOM 778 O O . GLY A 1 94 ? 1.053 -1.988 15.579 1.00 82.88 94 GLY A O 1
ATOM 779 N N . SER A 1 95 ? 1.525 -1.662 13.411 1.00 81.69 95 SER A N 1
ATOM 780 C CA . SER A 1 95 ? 2.751 -0.902 13.695 1.00 81.69 95 SER A CA 1
ATOM 781 C C . SER A 1 95 ? 2.503 0.379 14.483 1.00 81.69 95 SER A C 1
ATOM 783 O O . SER A 1 95 ? 3.282 0.692 15.377 1.00 81.69 95 SER A O 1
ATOM 785 N N . ARG A 1 96 ? 1.376 1.071 14.271 1.00 78.00 96 ARG A N 1
ATOM 786 C CA . ARG A 1 96 ? 1.002 2.219 15.119 1.00 78.00 96 ARG A CA 1
ATOM 787 C C . ARG A 1 96 ? 0.763 1.822 16.572 1.00 78.00 96 ARG A C 1
ATOM 789 O O . ARG A 1 96 ? 1.216 2.519 17.474 1.00 78.00 9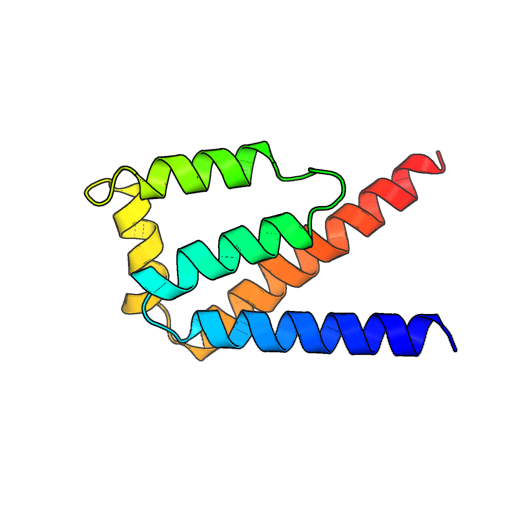6 ARG A O 1
ATOM 796 N N . LYS A 1 97 ? 0.080 0.696 16.812 1.00 81.75 97 LYS A N 1
ATOM 797 C CA . LYS A 1 97 ? -0.087 0.166 18.175 1.00 81.75 97 LYS A CA 1
ATOM 798 C C . LYS A 1 97 ? 1.263 -0.180 18.798 1.00 81.75 97 LYS A C 1
ATOM 800 O O . LYS A 1 97 ? 1.479 0.129 19.962 1.00 81.75 97 LYS A O 1
ATOM 805 N N . GLN A 1 98 ? 2.165 -0.783 18.028 1.00 80.94 98 GLN A N 1
ATOM 806 C CA . GLN A 1 98 ? 3.493 -1.153 18.507 1.00 80.94 98 GLN A CA 1
ATOM 807 C C . GLN A 1 98 ? 4.334 0.073 18.883 1.00 80.94 98 GLN A C 1
ATOM 809 O O . GLN A 1 98 ? 4.890 0.102 19.976 1.00 80.94 98 GLN A O 1
ATOM 814 N N . VAL A 1 99 ? 4.377 1.102 18.030 1.00 79.94 99 VAL A N 1
ATOM 815 C CA . VAL A 1 99 ? 5.070 2.369 18.326 1.00 79.94 99 VAL A CA 1
ATOM 816 C C . VAL A 1 99 ? 4.493 3.022 19.581 1.00 79.94 99 VAL A C 1
ATOM 818 O O . VAL A 1 99 ? 5.254 3.422 20.457 1.00 79.94 99 VAL A O 1
ATOM 821 N N . ALA A 1 100 ? 3.162 3.059 19.712 1.00 77.88 100 ALA A N 1
ATOM 822 C CA . ALA A 1 100 ? 2.514 3.598 20.903 1.00 77.88 100 ALA A CA 1
ATOM 823 C C . ALA A 1 100 ? 2.926 2.836 22.173 1.00 77.88 100 ALA A C 1
ATOM 825 O O . ALA A 1 100 ? 3.268 3.469 23.162 1.00 77.88 100 ALA A O 1
ATOM 826 N N . ILE A 1 101 ? 2.955 1.499 22.145 1.00 80.56 101 ILE A N 1
ATOM 827 C CA . ILE A 1 101 ? 3.387 0.681 23.292 1.00 80.56 101 ILE A CA 1
ATOM 828 C C . ILE A 1 101 ? 4.853 0.949 23.650 1.00 80.56 101 ILE A C 1
ATOM 830 O O . ILE A 1 101 ? 5.162 1.115 24.825 1.00 80.56 101 ILE A O 1
ATOM 834 N N . ILE A 1 102 ? 5.745 1.012 22.658 1.00 76.06 102 ILE A N 1
ATOM 835 C CA . ILE A 1 102 ? 7.178 1.253 22.888 1.00 76.06 102 ILE A CA 1
ATOM 836 C C . ILE A 1 102 ? 7.411 2.649 23.475 1.00 76.06 102 ILE A C 1
ATOM 838 O O . ILE A 1 102 ? 8.265 2.794 24.333 1.00 76.06 102 ILE A O 1
ATOM 842 N N . SER A 1 103 ? 6.620 3.655 23.090 1.00 70.62 103 SER A N 1
ATOM 843 C CA . SER A 1 103 ? 6.757 5.023 23.614 1.00 70.62 103 SER A CA 1
ATOM 844 C C . SER A 1 103 ? 6.401 5.203 25.100 1.00 70.62 103 SER A C 1
ATOM 846 O O . SER A 1 103 ? 6.576 6.297 25.630 1.00 70.62 103 SER A O 1
ATOM 848 N N . PHE A 1 104 ? 5.893 4.161 25.770 1.00 64.06 104 PHE A N 1
ATOM 849 C CA . PHE A 1 104 ? 5.619 4.164 27.214 1.00 64.06 104 PHE A CA 1
ATOM 850 C C . PHE A 1 104 ? 6.766 3.605 28.073 1.00 64.06 104 PHE A C 1
ATOM 852 O O . PHE A 1 104 ? 6.664 3.668 29.299 1.00 64.06 104 PHE A O 1
ATOM 859 N N . PHE A 1 105 ? 7.820 3.063 27.458 1.00 55.66 105 PHE A N 1
ATOM 860 C CA . PHE A 1 105 ? 9.021 2.556 28.128 1.00 55.66 105 PHE A CA 1
ATOM 861 C C . PHE A 1 105 ? 10.229 3.433 27.796 1.00 55.66 105 PHE A C 1
ATOM 863 O O . PHE A 1 105 ? 11.084 3.587 28.695 1.00 55.66 105 PHE A O 1
#

Foldseek 3Di:
DVVVVVVVVLVVLLVVLLVLLQPQLVRNVVVNLVSLVVLPPVCPCVVVSVVVVVVVVVCPDPVVVVSNCLNVVDDSVRSSVCCCPPVPVCPRPVVVVVVVVVVVD

Mean predicted aligned error: 5.35 Å

Radius of gyration: 15.06 Å; Cα contacts (8 Å, |Δi|>4): 57; chains: 1; bounding box: 29×25×46 Å